Protein AF-A0AAE4NMZ9-F1 (afdb_monomer_lite)

Foldseek 3Di:
DWDKDKDAAPAPRDIDIDTQADKDFPPDWDADPVGDTDTDIDGNNDPVSVVSVQVVQQWDDDPPGIHGNVRCVLQQQWKFKAFPQRWTDDPPAIEFEDDSVRTDGPVRQVVQQPDQDLNTRIHIDRRNVVVVCVVVVNDGGNPVVVCVVCVPDDHDYDDYPD

Sequence (162 aa):
MELIFKEKCCFCLKEESLSEYTEFSEGKIYTDPDGFDFELPTWAKNKSNAKKYFKQEGWHYYKKSVFCQDCFDKLNQGYFIIDRFNQFYNDETICDTVDPSFLMNLDQARQFISATYNDEHVRFKKAFPIICQILRGEWKVDVVGHYKAHPEMTLTFISPRF

Secondary structure (DSSP, 8-state):
---EEEEE-TTT--EEEEETT-EEEEEEEEE-TTS-EEEEEEE--SHHHHHHHHHHTT-EEETTEEE-HHHHHHHHH-EEEE-TT--EE-SS-EESS--GGG-B-HHHHHHGGG-EETTEEPEEEEHHHHHHHHTTT-----HHHHHHH-TT-----PPP--

pLDDT: mean 83.35, std 10.88, range [43.75, 94.75]

Structure (mmCIF, N/CA/C/O backbone):
data_AF-A0AAE4NMZ9-F1
#
_entry.id   AF-A0AAE4NMZ9-F1
#
loop_
_atom_site.group_PDB
_atom_site.id
_atom_site.type_symbol
_atom_site.label_atom_id
_atom_site.label_alt_id
_atom_site.label_comp_id
_atom_site.label_asym_id
_atom_site.label_entity_id
_atom_site.label_seq_id
_atom_site.pdbx_PDB_ins_code
_atom_site.Cartn_x
_atom_site.Cartn_y
_atom_site.Cartn_z
_atom_site.occupancy
_atom_site.B_iso_or_equiv
_atom_site.auth_seq_id
_atom_site.auth_comp_id
_atom_site.auth_asym_id
_atom_site.auth_atom_id
_atom_site.pdbx_PDB_model_num
ATOM 1 N N . MET A 1 1 ? -7.775 18.316 28.394 1.00 56.97 1 MET A N 1
ATOM 2 C CA . MET A 1 1 ? -7.170 18.189 27.053 1.00 56.97 1 MET A CA 1
ATOM 3 C C . MET A 1 1 ? -7.619 16.836 26.545 1.00 56.97 1 MET A C 1
ATOM 5 O O . MET A 1 1 ? -7.274 15.852 27.180 1.00 56.97 1 MET A O 1
ATOM 9 N N . GLU A 1 2 ? -8.486 16.805 25.537 1.00 71.88 2 GLU A N 1
ATOM 10 C CA . GLU A 1 2 ? -9.045 15.556 25.006 1.00 71.88 2 GLU A CA 1
ATOM 11 C C . GLU A 1 2 ? -7.945 14.797 24.259 1.00 71.88 2 GLU A C 1
ATOM 13 O O . GLU A 1 2 ? -7.240 15.373 23.424 1.00 71.88 2 GLU A O 1
ATOM 18 N N . LEU A 1 3 ? -7.730 13.533 24.618 1.00 70.62 3 LEU A N 1
ATOM 19 C CA . LEU A 1 3 ? -6.698 12.721 23.988 1.00 70.62 3 LEU A CA 1
ATOM 20 C C . LEU A 1 3 ? -7.235 12.220 22.643 1.00 70.62 3 LEU A C 1
ATOM 22 O O . LEU A 1 3 ? -8.198 11.459 22.594 1.00 70.62 3 LEU A O 1
ATOM 26 N N . ILE A 1 4 ? -6.628 12.682 21.549 1.00 83.56 4 ILE A N 1
ATOM 27 C CA . ILE A 1 4 ? -7.044 12.333 20.186 1.00 83.56 4 ILE A CA 1
ATOM 28 C C . ILE A 1 4 ? -6.111 11.251 19.643 1.00 83.56 4 ILE A C 1
ATOM 30 O O . ILE A 1 4 ? -4.890 11.433 19.586 1.00 83.56 4 ILE A O 1
ATOM 34 N N . PHE A 1 5 ? -6.686 10.132 19.212 1.00 88.56 5 PHE A N 1
ATOM 35 C CA . PHE A 1 5 ? -5.988 9.099 18.452 1.00 88.56 5 PHE A CA 1
ATOM 36 C C . PHE A 1 5 ? -6.113 9.398 16.966 1.00 88.56 5 PHE A C 1
ATOM 38 O O . PHE A 1 5 ? -7.154 9.856 16.510 1.00 88.56 5 PHE A O 1
ATOM 45 N N . LYS A 1 6 ? -5.047 9.162 16.206 1.00 91.44 6 LYS A N 1
ATOM 46 C CA . LYS A 1 6 ? -5.015 9.435 14.771 1.00 91.44 6 LYS A CA 1
ATOM 47 C C . LYS A 1 6 ? -4.366 8.283 14.036 1.00 91.44 6 LYS A C 1
ATOM 49 O O . LYS A 1 6 ? -3.337 7.782 14.489 1.00 91.44 6 LYS A O 1
ATOM 54 N N . GLU A 1 7 ? -4.934 7.935 12.895 1.00 93.19 7 GLU A N 1
ATOM 55 C CA . GLU A 1 7 ? -4.328 7.040 11.920 1.00 93.19 7 GLU A CA 1
ATOM 56 C C . GLU A 1 7 ? -4.238 7.742 10.572 1.00 93.19 7 GLU A C 1
ATOM 58 O O . GLU A 1 7 ? -5.116 8.515 10.189 1.00 93.19 7 GLU A O 1
ATOM 63 N N . LYS A 1 8 ? -3.145 7.481 9.855 1.00 93.44 8 LYS A N 1
ATOM 64 C CA . LYS A 1 8 ? -2.895 8.052 8.534 1.00 93.44 8 LYS A CA 1
ATOM 65 C C . LYS A 1 8 ? -2.495 6.954 7.568 1.00 93.44 8 LYS A C 1
ATOM 67 O O . LYS A 1 8 ? -1.544 6.213 7.818 1.00 93.44 8 LYS A O 1
ATOM 72 N N . CYS A 1 9 ? -3.205 6.860 6.450 1.00 91.75 9 CYS A N 1
ATOM 73 C CA . CYS A 1 9 ? -2.897 5.887 5.417 1.00 91.75 9 CYS A CA 1
ATOM 74 C C . CYS A 1 9 ? -1.560 6.232 4.748 1.00 91.75 9 CYS A C 1
ATOM 76 O O . CYS A 1 9 ? -1.366 7.342 4.261 1.00 91.75 9 CYS A O 1
ATOM 78 N N . CYS A 1 10 ? -0.650 5.262 4.666 1.00 89.62 10 CYS A N 1
ATOM 79 C CA . CYS A 1 10 ? 0.651 5.420 4.017 1.00 89.62 10 CYS A CA 1
ATOM 80 C C . CYS A 1 10 ? 0.578 5.519 2.486 1.00 89.62 10 CYS A C 1
ATOM 82 O O . CYS A 1 10 ? 1.605 5.763 1.866 1.00 89.62 10 CYS A O 1
ATOM 84 N N . PHE A 1 11 ? -0.588 5.270 1.880 1.00 85.81 11 PHE A N 1
ATOM 85 C CA . PHE A 1 11 ? -0.751 5.249 0.425 1.00 85.81 11 PHE A CA 1
ATOM 86 C C . PHE A 1 11 ? -1.507 6.470 -0.104 1.00 85.81 11 PHE A C 1
ATOM 88 O O . PHE A 1 11 ? -1.005 7.148 -0.984 1.00 85.81 11 PHE A O 1
ATOM 95 N N . CYS A 1 12 ? -2.690 6.777 0.441 1.00 87.50 12 CYS A N 1
ATOM 96 C CA . CYS A 1 12 ? -3.496 7.924 0.000 1.00 87.50 12 CYS A CA 1
ATOM 97 C C . CYS A 1 12 ? -3.422 9.141 0.933 1.00 87.50 12 CYS A C 1
ATOM 99 O O . CYS A 1 12 ? -4.155 10.105 0.733 1.00 87.50 12 CYS A O 1
ATOM 101 N N . LEU A 1 13 ? -2.619 9.071 2.000 1.00 89.12 13 LEU A N 1
ATOM 102 C CA . LEU A 1 13 ? -2.496 10.096 3.042 1.00 89.12 13 LEU A CA 1
ATOM 103 C C . LEU A 1 13 ? -3.791 10.465 3.786 1.00 89.12 13 LEU A C 1
ATOM 105 O O . LEU A 1 13 ? -3.744 11.373 4.618 1.00 89.12 13 LEU A O 1
ATOM 109 N N . LYS A 1 14 ? -4.910 9.756 3.555 1.00 90.31 14 LYS A N 1
ATOM 110 C CA . LYS A 1 14 ? -6.159 9.919 4.316 1.00 90.31 14 LYS A CA 1
ATOM 111 C C . LYS A 1 14 ? -5.856 9.805 5.808 1.00 90.31 14 LYS A C 1
ATOM 113 O O . LYS A 1 14 ? -5.233 8.832 6.233 1.00 90.31 14 LYS A O 1
ATOM 118 N N . GLU A 1 15 ? -6.301 10.792 6.573 1.00 93.25 15 GLU A N 1
ATOM 119 C CA . GLU A 1 15 ? -6.188 10.828 8.028 1.00 93.25 15 GLU A CA 1
ATOM 120 C C . GLU A 1 15 ? -7.576 10.656 8.638 1.00 93.25 15 GLU A C 1
ATOM 122 O O . GLU A 1 15 ? -8.553 11.221 8.147 1.00 93.25 15 GLU A O 1
ATOM 127 N N . GLU A 1 16 ? -7.651 9.876 9.708 1.00 91.88 16 GLU A N 1
ATOM 128 C CA . GLU A 1 16 ? -8.853 9.721 10.510 1.00 91.88 16 GLU A CA 1
ATOM 129 C C . GLU A 1 16 ? -8.488 9.875 11.982 1.00 91.88 16 GLU A C 1
ATOM 131 O O . GLU A 1 16 ? -7.466 9.363 12.452 1.00 91.88 16 GLU A O 1
ATOM 136 N N . SER A 1 17 ? -9.295 10.654 12.697 1.00 91.25 17 SER A N 1
ATOM 137 C CA . SER A 1 17 ? -9.050 11.019 14.085 1.00 91.25 17 SER A CA 1
ATOM 138 C C . SER A 1 17 ? -10.220 10.624 14.958 1.00 91.25 17 SER A C 1
ATOM 140 O O . SER A 1 17 ? -11.371 10.776 14.562 1.00 91.25 17 SER A O 1
ATOM 142 N N . LEU A 1 18 ? -9.905 10.197 16.169 1.00 90.12 18 LEU A N 1
ATOM 143 C CA . LEU A 1 18 ? -10.845 9.602 17.091 1.00 90.12 18 LEU A CA 1
ATOM 144 C C . LEU A 1 18 ? -10.654 10.194 18.484 1.00 90.12 18 LEU A C 1
ATOM 146 O O . LEU A 1 18 ? -9.518 10.340 18.945 1.00 90.12 18 LEU A O 1
ATOM 150 N N . SER A 1 19 ? -11.753 10.534 19.153 1.00 86.06 19 SER A N 1
ATOM 151 C CA . SER A 1 19 ? -11.715 11.007 20.537 1.00 86.06 19 SER A CA 1
ATOM 152 C C . SER A 1 19 ? -11.667 9.842 21.524 1.00 86.06 19 SER A C 1
ATOM 154 O O . SER A 1 19 ? -12.149 8.746 21.240 1.00 86.06 19 SER A O 1
ATOM 156 N N . GLU A 1 20 ? -11.150 10.079 22.730 1.00 79.88 20 GLU A N 1
ATOM 157 C CA . GLU A 1 20 ? -11.166 9.081 23.812 1.00 79.88 20 GLU A CA 1
ATOM 158 C C . GLU A 1 20 ? -12.582 8.626 24.222 1.00 79.88 20 GLU A C 1
ATOM 160 O O . GLU A 1 20 ? -12.744 7.542 24.790 1.00 79.88 20 GLU A O 1
ATOM 165 N N . TYR A 1 21 ? -13.600 9.431 23.896 1.00 80.69 21 TYR A N 1
ATOM 166 C CA . TYR A 1 21 ? -15.017 9.161 24.153 1.00 80.69 21 TYR A CA 1
ATOM 167 C C . TYR A 1 21 ? -15.732 8.472 22.993 1.00 80.69 21 TYR A C 1
ATOM 169 O O . TYR A 1 21 ? -16.930 8.223 23.091 1.00 80.69 21 TYR A O 1
ATOM 177 N N . THR A 1 22 ? -15.031 8.160 21.901 1.00 84.44 22 THR A N 1
ATOM 178 C CA . THR A 1 22 ? -15.656 7.438 20.793 1.00 84.44 22 THR A CA 1
ATOM 179 C C . THR A 1 22 ? -16.037 6.033 21.251 1.00 84.44 22 THR A C 1
ATOM 181 O O . THR A 1 22 ? -15.189 5.258 21.713 1.00 84.44 22 THR A O 1
ATOM 184 N N . GLU A 1 23 ? -17.334 5.758 21.163 1.00 86.31 23 GLU A N 1
ATOM 185 C CA . GLU A 1 23 ? -17.975 4.505 21.538 1.00 86.31 23 GLU A CA 1
ATOM 186 C C . GLU A 1 23 ? -18.098 3.590 20.319 1.00 86.31 23 GLU A C 1
ATOM 188 O O . GLU A 1 23 ? -18.430 4.037 19.224 1.00 86.31 23 GLU A O 1
ATOM 193 N N . PHE A 1 24 ? -17.812 2.307 20.512 1.00 87.94 24 PHE A N 1
ATOM 194 C CA . PHE A 1 24 ? -17.912 1.271 19.492 1.00 87.94 24 PHE A CA 1
ATOM 195 C C . PHE A 1 24 ? -18.176 -0.092 20.132 1.00 87.94 24 PHE A C 1
ATOM 197 O O . PHE A 1 24 ? -17.960 -0.275 21.326 1.00 87.94 24 PHE A O 1
ATOM 204 N N . SER A 1 25 ? -18.605 -1.075 19.348 1.00 83.75 25 SER A N 1
ATOM 205 C CA . SER A 1 25 ? -18.846 -2.440 19.825 1.00 83.75 25 SER A CA 1
ATOM 206 C C . SER A 1 25 ? -17.817 -3.409 19.252 1.00 83.75 25 SER A C 1
ATOM 208 O O . SER A 1 25 ? -17.418 -3.291 18.097 1.00 83.75 25 SER A O 1
ATOM 210 N N . GLU A 1 26 ? -17.399 -4.412 20.034 1.00 79.69 26 GLU A N 1
ATOM 211 C CA . GLU A 1 26 ? -16.571 -5.518 19.526 1.00 79.69 26 GLU A CA 1
ATOM 212 C C . GLU A 1 26 ? -17.359 -6.509 18.636 1.00 79.69 26 GLU A C 1
ATOM 214 O O . GLU A 1 26 ? -16.768 -7.470 18.143 1.00 79.69 26 GLU A O 1
ATOM 219 N N . GLY A 1 27 ? -18.670 -6.302 18.437 1.00 80.69 27 GLY A N 1
ATOM 220 C CA . GLY A 1 27 ? -19.559 -7.216 17.704 1.00 80.69 27 GLY A CA 1
ATOM 221 C C . GLY A 1 27 ? -19.796 -8.541 18.437 1.00 80.69 27 GLY A C 1
ATOM 222 O O . GLY A 1 27 ? -20.173 -9.544 17.833 1.00 80.69 27 GLY A O 1
ATOM 223 N N . LYS A 1 28 ? -19.499 -8.579 19.743 1.00 83.62 28 LYS A N 1
ATOM 224 C CA . LYS A 1 28 ? -19.770 -9.728 20.609 1.00 83.62 28 LYS A CA 1
ATOM 225 C C . LYS A 1 28 ? -21.164 -9.589 21.192 1.00 83.62 28 LYS A C 1
ATOM 227 O O . LYS A 1 28 ? -21.427 -8.630 21.916 1.00 83.62 28 LYS A O 1
ATOM 232 N N . ILE A 1 29 ? -21.993 -10.585 20.910 1.00 87.06 29 ILE A N 1
ATOM 233 C CA . ILE A 1 29 ? -23.343 -10.695 21.445 1.00 87.06 29 ILE A CA 1
ATOM 234 C C . ILE A 1 29 ? -23.277 -11.396 22.802 1.00 87.06 29 ILE A C 1
ATOM 236 O O . ILE A 1 29 ? -22.656 -12.453 22.946 1.00 87.06 29 ILE A O 1
ATOM 240 N N . TYR A 1 30 ? -23.906 -10.780 23.791 1.00 86.75 30 TYR A N 1
ATOM 241 C CA . TYR A 1 30 ? -24.116 -11.311 25.125 1.00 86.75 30 TYR A CA 1
ATOM 242 C C . TYR A 1 30 ? -25.607 -11.552 25.308 1.00 86.75 30 TYR A C 1
ATOM 244 O O . TYR A 1 30 ? -26.408 -10.689 24.965 1.00 86.75 30 TYR A O 1
ATOM 252 N N . THR A 1 31 ? -25.960 -12.705 25.866 1.00 90.00 31 THR A N 1
ATOM 253 C CA . THR A 1 31 ? -27.344 -13.039 26.203 1.00 90.00 31 THR A CA 1
ATOM 254 C C . THR A 1 31 ? -27.509 -12.913 27.710 1.00 90.00 31 THR A C 1
ATOM 256 O O . THR A 1 31 ? -26.715 -13.477 28.474 1.00 90.00 31 THR A O 1
ATOM 259 N N . ASP A 1 32 ? -28.494 -12.140 28.150 1.00 88.75 32 ASP A N 1
ATOM 260 C CA . ASP A 1 32 ? -28.833 -12.046 29.567 1.00 88.75 32 ASP A CA 1
ATOM 261 C C . ASP A 1 32 ? -29.566 -13.319 30.067 1.00 88.75 32 ASP A C 1
ATOM 263 O O . ASP A 1 32 ? -29.932 -14.193 29.273 1.00 88.75 32 ASP A O 1
ATOM 267 N N . PRO A 1 33 ? -29.776 -13.479 31.388 1.00 90.81 33 PRO A N 1
ATOM 268 C CA . PRO A 1 33 ? -30.527 -14.613 31.936 1.00 90.81 33 PRO A CA 1
ATOM 269 C C . PRO A 1 33 ? -31.992 -14.696 31.475 1.00 90.81 33 PRO A C 1
ATOM 271 O O . PRO A 1 33 ? -32.591 -15.765 31.590 1.00 90.81 33 PRO A O 1
ATOM 274 N N . ASP A 1 34 ? -32.550 -13.595 30.966 1.00 91.00 34 ASP A N 1
ATOM 275 C CA . ASP A 1 34 ? -33.927 -13.478 30.484 1.00 91.00 34 ASP A CA 1
ATOM 276 C C . ASP A 1 34 ? -34.051 -13.767 28.968 1.00 91.00 34 ASP A C 1
ATOM 278 O O . ASP A 1 34 ? -35.161 -13.850 28.438 1.00 91.00 34 ASP A O 1
ATOM 282 N N . GLY A 1 35 ? -32.928 -14.000 28.274 1.00 90.38 35 GLY A N 1
ATOM 283 C CA . GLY A 1 35 ? -32.859 -14.375 26.860 1.00 90.38 35 GLY A CA 1
ATOM 284 C C . GLY A 1 35 ? -32.706 -13.211 25.874 1.00 90.38 35 GLY A C 1
ATOM 285 O O . GLY A 1 35 ? -32.891 -13.421 24.675 1.00 90.38 35 GLY A O 1
ATOM 286 N N . PHE A 1 36 ? -32.388 -12.001 26.335 1.00 90.38 36 PHE A N 1
ATOM 287 C CA . PHE A 1 36 ? -32.150 -10.838 25.480 1.00 90.38 36 PHE A CA 1
ATOM 288 C C . PHE A 1 36 ? -30.693 -10.747 25.031 1.00 90.38 36 PHE A C 1
ATOM 290 O O . PHE A 1 36 ? -29.771 -10.730 25.848 1.00 90.38 36 PHE A O 1
ATOM 297 N N . ASP A 1 37 ? -30.508 -10.612 23.719 1.00 91.81 37 ASP A N 1
ATOM 298 C CA . ASP A 1 37 ? -29.209 -10.409 23.085 1.00 91.81 37 ASP A CA 1
ATOM 299 C C . ASP A 1 37 ? -28.844 -8.917 23.034 1.00 91.81 37 ASP A C 1
ATOM 301 O O . ASP A 1 37 ? -29.615 -8.087 22.545 1.00 91.81 37 ASP A O 1
ATOM 305 N N . PHE A 1 38 ? -27.649 -8.570 23.512 1.00 88.69 38 PHE A N 1
ATOM 306 C CA . PHE A 1 38 ? -27.111 -7.209 23.481 1.00 88.69 38 PHE A CA 1
ATOM 307 C C . PHE A 1 38 ? -25.600 -7.188 23.225 1.00 88.69 38 PHE A C 1
ATOM 309 O O . PHE A 1 38 ? -24.891 -8.173 23.427 1.00 88.69 38 PHE A O 1
ATOM 316 N N . GLU A 1 39 ? -25.083 -6.035 22.804 1.00 89.81 39 GLU A N 1
ATOM 317 C CA . GLU A 1 39 ? -23.650 -5.806 22.622 1.00 89.81 39 GLU A CA 1
ATOM 318 C C . GLU A 1 39 ? -23.111 -4.867 23.705 1.00 89.81 39 GLU A C 1
ATOM 320 O O . GLU A 1 39 ? -23.762 -3.891 24.082 1.00 89.81 39 GLU A O 1
ATOM 325 N N . LEU A 1 40 ? -21.910 -5.150 24.218 1.00 85.56 40 LEU A N 1
ATOM 326 C CA . LEU A 1 40 ? -21.270 -4.290 25.212 1.00 85.56 40 LEU A CA 1
ATOM 327 C C . LEU A 1 40 ? -20.523 -3.126 24.538 1.00 85.56 40 LEU A C 1
ATOM 329 O O . LEU A 1 40 ? -19.587 -3.379 23.767 1.00 85.56 40 LEU A O 1
ATOM 333 N N . PRO A 1 41 ? -20.853 -1.863 24.871 1.00 87.00 41 PRO A N 1
ATOM 334 C CA . PRO A 1 41 ? -20.118 -0.720 24.359 1.00 87.00 41 PRO A CA 1
ATOM 335 C C . PRO A 1 41 ? -18.686 -0.711 24.901 1.00 87.00 41 PRO A C 1
ATOM 337 O O . PRO A 1 41 ? -18.402 -1.024 26.061 1.00 87.00 41 PRO A O 1
ATOM 340 N N . THR A 1 42 ? -17.764 -0.341 24.027 1.00 86.31 42 THR A N 1
ATOM 341 C CA . THR A 1 42 ? -16.339 -0.161 24.282 1.00 86.31 42 THR A CA 1
ATOM 342 C C . THR A 1 42 ? -15.961 1.265 23.911 1.00 86.31 42 THR A C 1
ATOM 344 O O . THR A 1 42 ? -16.494 1.843 22.974 1.00 86.31 42 THR A O 1
ATOM 347 N N . TRP A 1 43 ? -15.003 1.841 24.634 1.00 87.00 43 TRP A N 1
ATOM 348 C CA . TRP A 1 43 ? -14.516 3.195 24.371 1.00 87.00 43 TRP A CA 1
ATOM 349 C C . TRP A 1 43 ? -13.028 3.185 24.057 1.00 87.00 43 TRP A C 1
ATOM 351 O O . TRP A 1 43 ? -12.249 2.395 24.618 1.00 87.00 43 TRP A O 1
ATOM 361 N N . ALA A 1 44 ? -12.604 4.118 23.214 1.00 85.31 44 ALA A N 1
ATOM 362 C CA . ALA A 1 44 ? -11.214 4.303 22.825 1.00 85.31 44 ALA 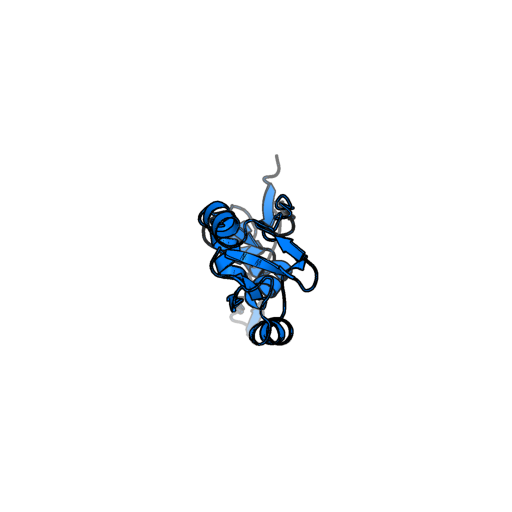A CA 1
ATOM 363 C C . ALA A 1 44 ? -10.365 5.006 23.898 1.00 85.31 44 ALA A C 1
ATOM 365 O O . ALA A 1 44 ? -9.623 5.937 23.626 1.00 85.31 44 ALA A O 1
ATOM 366 N N . LYS A 1 45 ? -10.396 4.506 25.134 1.00 85.81 45 LYS A N 1
ATOM 367 C CA . LYS A 1 45 ? -9.681 5.083 26.288 1.00 85.81 45 LYS A CA 1
ATOM 368 C C . LYS A 1 45 ? -8.149 5.005 26.188 1.00 85.81 45 LYS A C 1
ATOM 370 O O . LYS A 1 45 ? -7.441 5.552 27.026 1.00 85.81 45 LYS A O 1
ATOM 375 N N . ASN A 1 46 ? -7.608 4.253 25.229 1.00 87.25 46 ASN A N 1
ATOM 376 C CA . ASN A 1 46 ? -6.169 4.080 25.027 1.00 87.25 46 ASN A CA 1
ATOM 377 C C . ASN A 1 46 ? -5.852 3.691 23.570 1.00 87.25 46 ASN A C 1
ATOM 379 O O . ASN A 1 46 ? -6.737 3.291 22.812 1.00 87.25 46 ASN A O 1
ATOM 383 N N . LYS A 1 47 ? -4.560 3.726 23.200 1.00 86.8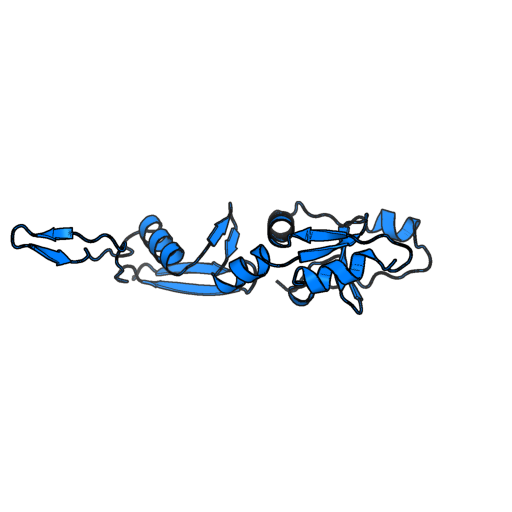8 47 LYS A N 1
ATOM 384 C CA . LYS A 1 47 ? -4.087 3.389 21.841 1.00 86.88 47 LYS A CA 1
ATOM 385 C C . LYS A 1 47 ? -4.476 1.979 21.385 1.00 86.88 47 LYS A C 1
ATOM 387 O O . LYS A 1 47 ? -4.668 1.764 20.194 1.00 86.88 47 LYS A O 1
ATOM 392 N N . SER A 1 48 ? -4.561 1.015 22.303 1.00 88.50 48 SER A N 1
ATOM 393 C CA . SER A 1 48 ? -4.926 -0.367 21.968 1.00 88.50 48 SER A CA 1
ATOM 394 C C . SER A 1 48 ? -6.388 -0.454 21.531 1.00 88.50 48 SER A C 1
ATOM 396 O O . SER A 1 48 ? -6.684 -1.031 20.487 1.00 88.50 48 SER A O 1
ATOM 398 N N . ASN A 1 49 ? -7.290 0.187 22.279 1.00 88.38 49 ASN A N 1
ATOM 399 C CA . ASN A 1 49 ? -8.712 0.241 21.947 1.00 88.38 49 ASN A CA 1
ATOM 400 C C . ASN A 1 49 ? -8.969 1.072 20.687 1.00 88.38 49 ASN A C 1
ATOM 402 O O . ASN A 1 49 ? -9.709 0.621 19.822 1.00 88.38 49 ASN A O 1
ATOM 406 N N . ALA A 1 50 ? -8.298 2.216 20.529 1.00 89.31 50 ALA A N 1
ATOM 407 C CA . ALA A 1 50 ? -8.379 2.998 19.295 1.00 89.31 50 ALA A CA 1
ATOM 408 C C . ALA A 1 50 ? -7.943 2.169 18.073 1.00 89.31 50 ALA A C 1
ATOM 410 O O . ALA A 1 50 ? -8.611 2.157 17.047 1.00 89.31 50 ALA A O 1
ATOM 411 N N . LYS A 1 51 ? -6.869 1.380 18.198 1.00 89.94 51 LYS A N 1
ATOM 412 C CA . LYS A 1 51 ? -6.427 0.474 17.130 1.00 89.94 51 LYS A CA 1
ATOM 413 C C . LYS A 1 51 ? -7.437 -0.637 16.826 1.00 89.94 51 LYS A C 1
ATOM 415 O O . LYS A 1 51 ? -7.521 -1.073 15.682 1.00 89.94 51 LYS A O 1
ATOM 420 N N . LYS A 1 52 ? -8.165 -1.140 17.829 1.00 90.25 52 LYS A N 1
ATOM 421 C CA . LYS A 1 52 ? -9.250 -2.110 17.606 1.00 90.25 52 LYS A CA 1
ATOM 422 C C . LYS A 1 52 ? -10.382 -1.481 16.799 1.00 90.25 52 LYS A C 1
ATOM 424 O O . LYS A 1 52 ? -10.772 -2.090 15.812 1.00 90.25 52 LYS A O 1
ATOM 429 N N . TYR A 1 53 ? -10.805 -0.271 17.167 1.00 91.19 53 TYR A N 1
ATOM 430 C CA . TYR A 1 53 ? -11.786 0.501 16.405 1.00 91.19 53 TYR A CA 1
ATOM 431 C C . TYR A 1 53 ? -11.355 0.648 14.944 1.00 91.19 53 TYR A C 1
ATOM 433 O O . TYR A 1 53 ? -12.052 0.196 14.047 1.00 91.19 53 TYR A O 1
ATOM 441 N N . PHE A 1 54 ? -10.147 1.166 14.694 1.00 92.50 54 PHE A N 1
ATOM 442 C CA . PHE A 1 54 ? -9.674 1.363 13.323 1.00 92.50 54 PHE A CA 1
ATOM 443 C C . PHE A 1 54 ? -9.648 0.050 12.530 1.00 92.50 54 PHE A C 1
ATOM 445 O O . PHE A 1 54 ? -10.038 0.026 11.369 1.00 92.50 54 PHE A O 1
ATOM 452 N N . LYS A 1 55 ? -9.253 -1.072 13.146 1.00 91.81 55 LYS A N 1
ATOM 453 C CA . LYS A 1 55 ? -9.327 -2.389 12.490 1.00 91.81 55 LYS A CA 1
ATOM 454 C C . LYS A 1 55 ? -10.753 -2.817 12.137 1.00 91.81 55 LYS A C 1
ATOM 456 O O . LYS A 1 55 ? -10.917 -3.505 11.135 1.00 91.81 55 LYS A O 1
ATOM 461 N N . GLN A 1 56 ? -11.743 -2.478 12.960 1.00 89.50 56 GLN A N 1
ATOM 462 C CA . GLN A 1 56 ? -13.153 -2.759 12.671 1.00 89.50 56 GLN A CA 1
ATOM 463 C C . GLN A 1 56 ? -13.671 -1.889 11.529 1.00 89.50 56 GLN A C 1
ATOM 465 O O . GLN A 1 56 ? -14.330 -2.412 10.639 1.00 89.50 56 GLN A O 1
ATOM 470 N N . GLU A 1 57 ? -13.237 -0.631 11.473 1.00 89.88 57 GLU A N 1
ATOM 471 C CA . GLU A 1 57 ? -13.440 0.285 10.340 1.00 89.88 57 GLU A CA 1
ATOM 472 C C . GLU A 1 57 ? -12.606 -0.088 9.092 1.00 89.88 57 GLU A C 1
ATOM 474 O O . GLU A 1 57 ? -12.418 0.714 8.179 1.00 89.88 57 GLU A O 1
ATOM 479 N N . GLY A 1 58 ? -12.036 -1.297 9.048 1.00 91.56 58 GLY A N 1
ATOM 480 C CA . GLY A 1 58 ? -11.319 -1.808 7.882 1.00 91.56 58 GLY A CA 1
ATOM 481 C C . GLY A 1 58 ? -9.902 -1.259 7.702 1.00 91.56 58 GLY A C 1
ATOM 482 O O . GLY A 1 58 ? -9.308 -1.427 6.640 1.00 91.56 58 GLY A O 1
ATOM 483 N N . TRP A 1 59 ? -9.304 -0.613 8.705 1.00 94.75 59 TRP A N 1
ATOM 484 C CA . TRP A 1 59 ? -7.897 -0.222 8.631 1.00 94.75 59 TRP A CA 1
ATOM 485 C C . TRP A 1 59 ? -6.967 -1.428 8.799 1.00 94.75 59 TRP A C 1
ATOM 487 O O . TRP A 1 59 ? -7.029 -2.195 9.766 1.00 94.75 59 TRP A O 1
ATOM 497 N N . HIS A 1 60 ? -6.018 -1.553 7.876 1.00 94.31 60 HIS A N 1
ATOM 498 C CA . HIS A 1 60 ? -5.061 -2.648 7.832 1.00 94.31 60 HIS A CA 1
ATOM 499 C C . HIS A 1 60 ? -3.674 -2.201 8.285 1.00 94.31 60 HIS A C 1
ATOM 501 O O . HIS A 1 60 ? -3.104 -1.221 7.807 1.00 94.31 60 HIS A O 1
ATOM 507 N N . TYR A 1 61 ? -3.095 -2.984 9.193 1.00 91.38 61 TYR A N 1
ATOM 508 C CA . TYR A 1 61 ? -1.786 -2.724 9.781 1.00 91.38 61 TYR A CA 1
ATOM 509 C C . TYR A 1 61 ? -0.788 -3.771 9.311 1.00 91.38 61 TYR A C 1
ATOM 511 O O . TYR A 1 61 ? -0.937 -4.955 9.617 1.00 91.38 61 TYR A O 1
ATOM 519 N N . TYR A 1 62 ? 0.271 -3.334 8.637 1.00 87.00 62 TYR A N 1
ATOM 520 C CA . TYR A 1 62 ? 1.346 -4.209 8.190 1.00 87.00 62 TYR A CA 1
ATOM 521 C C . TYR A 1 62 ? 2.700 -3.674 8.648 1.00 87.00 62 TYR A C 1
ATOM 523 O O . TYR A 1 62 ? 3.212 -2.680 8.135 1.00 87.00 62 TYR A O 1
ATOM 531 N N . LYS A 1 63 ? 3.303 -4.349 9.634 1.00 84.38 63 LYS A N 1
ATOM 532 C CA . LYS A 1 63 ? 4.523 -3.888 10.319 1.00 84.38 63 LYS A CA 1
ATOM 533 C C . LYS A 1 63 ? 4.351 -2.447 10.838 1.00 84.38 63 LYS A C 1
ATOM 535 O O . LYS A 1 63 ? 3.580 -2.234 11.768 1.00 84.38 63 LYS A O 1
ATOM 540 N N . LYS A 1 64 ? 5.076 -1.482 10.260 1.00 83.75 64 LYS A N 1
ATOM 541 C CA . LYS A 1 64 ? 5.036 -0.049 10.603 1.00 83.75 64 LYS A CA 1
ATOM 542 C C . LYS A 1 64 ? 4.163 0.778 9.647 1.00 83.75 64 LYS A C 1
ATOM 544 O O . LYS A 1 64 ? 4.138 1.995 9.768 1.00 83.75 64 LYS A O 1
ATOM 549 N N . SER A 1 65 ? 3.488 0.133 8.699 1.00 88.75 65 SER A N 1
ATOM 550 C CA . SER A 1 65 ? 2.654 0.780 7.688 1.00 88.75 65 SER A CA 1
ATOM 551 C C . SER A 1 65 ? 1.176 0.561 7.988 1.00 88.75 65 SER A C 1
ATOM 553 O O . SER A 1 65 ? 0.778 -0.508 8.462 1.00 88.75 65 SER A O 1
ATOM 555 N N . VAL A 1 66 ? 0.377 1.581 7.694 1.00 92.50 66 VAL A N 1
ATOM 556 C CA . VAL A 1 66 ? -1.063 1.622 7.944 1.00 92.50 66 VAL A CA 1
ATOM 557 C C . VAL A 1 66 ? -1.775 1.944 6.636 1.00 92.50 66 VAL A C 1
ATOM 559 O O . VAL A 1 66 ? -1.364 2.840 5.900 1.00 92.50 66 VAL A O 1
ATOM 562 N N . PHE A 1 67 ? -2.835 1.207 6.327 1.00 93.75 67 PHE A N 1
ATOM 563 C CA . PHE A 1 67 ? -3.616 1.364 5.106 1.00 93.75 67 PHE A CA 1
ATOM 564 C C . PHE A 1 67 ? -5.094 1.489 5.463 1.00 93.75 67 PHE A C 1
ATOM 566 O O . PHE A 1 67 ? -5.582 0.711 6.279 1.00 93.75 67 PHE A O 1
ATOM 573 N N . CYS A 1 68 ? -5.807 2.441 4.857 1.00 93.81 68 CYS A N 1
ATOM 574 C CA . CYS A 1 68 ? -7.267 2.412 4.911 1.00 93.81 68 CYS A CA 1
ATOM 575 C C . CYS A 1 68 ? -7.792 1.229 4.084 1.00 93.81 68 CYS A C 1
ATOM 577 O O . CYS A 1 68 ? -7.072 0.717 3.217 1.00 93.81 68 CYS A O 1
ATOM 579 N N . GLN A 1 69 ? -9.041 0.837 4.330 1.00 93.88 69 GLN A N 1
ATOM 580 C CA . GLN A 1 69 ? -9.696 -0.285 3.658 1.00 93.88 69 GLN A CA 1
ATOM 581 C C . GLN A 1 69 ? -9.569 -0.205 2.131 1.00 93.88 69 GLN A C 1
ATOM 583 O O . GLN A 1 69 ? -8.968 -1.084 1.518 1.00 93.88 69 GLN A O 1
ATOM 588 N N . ASP A 1 70 ? -9.999 0.911 1.532 1.00 92.38 70 ASP A N 1
ATOM 589 C CA . ASP A 1 70 ? -9.981 1.098 0.075 1.00 92.38 70 ASP A CA 1
ATOM 590 C C . ASP A 1 70 ? -8.587 0.907 -0.535 1.00 92.38 70 ASP A C 1
ATOM 592 O O . ASP A 1 70 ? -8.431 0.322 -1.606 1.00 92.38 70 ASP A O 1
ATOM 596 N N . CYS A 1 71 ? -7.550 1.429 0.129 1.00 91.44 71 CYS A N 1
ATOM 597 C CA . CYS A 1 71 ? -6.180 1.311 -0.363 1.00 91.44 71 CYS A CA 1
ATOM 598 C C . CYS A 1 71 ? -5.641 -0.100 -0.174 1.00 91.44 71 CYS A C 1
ATOM 600 O O . CYS A 1 71 ? -4.935 -0.599 -1.048 1.00 91.44 71 CYS A O 1
ATOM 602 N N . PHE A 1 72 ? -5.957 -0.741 0.951 1.00 92.88 72 PHE A N 1
ATOM 603 C CA . PHE A 1 72 ? -5.558 -2.118 1.187 1.00 92.88 72 PHE A CA 1
ATOM 604 C C . PHE A 1 72 ? -6.180 -3.053 0.150 1.00 92.88 72 PHE A C 1
ATOM 606 O O . PHE A 1 72 ? -5.447 -3.814 -0.476 1.00 92.88 72 PHE A O 1
ATOM 613 N N . ASP A 1 73 ? -7.484 -2.939 -0.101 1.00 92.75 73 ASP A N 1
ATOM 614 C CA . ASP A 1 73 ? -8.194 -3.776 -1.069 1.00 92.75 73 ASP A CA 1
ATOM 615 C C . ASP A 1 73 ? -7.653 -3.578 -2.486 1.00 92.75 73 ASP A C 1
ATOM 617 O O . ASP A 1 73 ? -7.305 -4.556 -3.156 1.00 92.75 73 ASP A O 1
ATOM 621 N N . LYS A 1 74 ? -7.461 -2.317 -2.903 1.00 91.25 74 LYS A N 1
ATOM 622 C CA . LYS A 1 74 ? -6.817 -1.984 -4.182 1.00 91.25 74 LYS A CA 1
ATOM 623 C C . LYS A 1 74 ? -5.436 -2.628 -4.301 1.00 91.25 74 LYS A C 1
ATOM 625 O O . LYS A 1 74 ? -5.159 -3.312 -5.281 1.00 91.25 74 LYS A O 1
ATOM 630 N N . LEU A 1 75 ? -4.565 -2.452 -3.307 1.00 91.81 75 LEU A N 1
ATOM 631 C CA . LEU A 1 75 ? -3.197 -2.981 -3.350 1.00 91.81 75 LEU A CA 1
ATOM 632 C C . LEU A 1 75 ? -3.134 -4.509 -3.262 1.00 91.81 75 LEU A C 1
ATOM 634 O O . LEU A 1 75 ? -2.227 -5.123 -3.829 1.00 91.81 75 LEU A O 1
ATOM 638 N N . ASN A 1 76 ? -4.058 -5.127 -2.532 1.00 91.50 76 ASN A N 1
ATOM 639 C CA . ASN A 1 76 ? -4.096 -6.571 -2.330 1.00 91.50 76 ASN A CA 1
ATOM 640 C C . ASN A 1 76 ? -4.591 -7.310 -3.583 1.00 91.50 76 ASN A C 1
ATOM 642 O O . ASN A 1 76 ? -4.139 -8.422 -3.869 1.00 91.50 76 ASN A O 1
ATOM 646 N N . GLN A 1 77 ? -5.490 -6.682 -4.344 1.00 91.62 77 GLN A N 1
ATOM 647 C CA . GLN A 1 77 ? -6.011 -7.209 -5.608 1.00 91.62 77 GLN A CA 1
ATOM 648 C C . GLN A 1 77 ? -5.206 -6.747 -6.829 1.00 91.62 77 GLN A C 1
ATOM 650 O O . GLN A 1 77 ? -5.290 -7.369 -7.888 1.00 91.62 77 GLN A O 1
ATOM 655 N N . GLY A 1 78 ? -4.436 -5.671 -6.688 1.00 93.56 78 GLY A N 1
ATOM 656 C CA . GLY A 1 78 ? -3.698 -5.060 -7.778 1.00 93.56 78 GLY A CA 1
ATOM 657 C C . GLY A 1 78 ? -2.313 -5.653 -8.025 1.00 93.56 78 GLY A C 1
ATOM 658 O O . GLY A 1 78 ? -1.688 -6.307 -7.179 1.00 93.56 78 GLY A O 1
ATOM 659 N N . TYR A 1 79 ? -1.820 -5.379 -9.223 1.00 93.31 79 TYR A N 1
ATOM 660 C CA . TYR A 1 79 ? -0.545 -5.832 -9.749 1.00 93.31 79 TYR A CA 1
ATOM 661 C C . TYR A 1 79 ? 0.223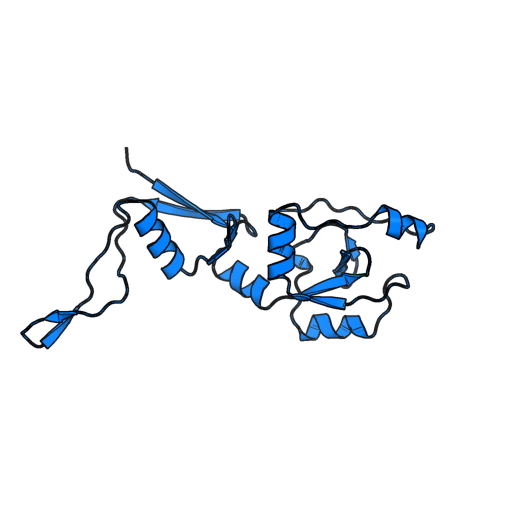 -4.648 -10.330 1.00 93.31 79 TYR A C 1
ATOM 663 O O . TYR A 1 79 ? -0.371 -3.711 -10.853 1.00 93.31 79 TYR A O 1
ATOM 671 N N . PHE A 1 80 ? 1.547 -4.721 -10.249 1.00 91.75 80 PHE A N 1
ATOM 672 C CA . PHE A 1 80 ? 2.450 -3.844 -10.985 1.00 91.75 80 PHE A CA 1
ATOM 673 C C . PHE A 1 80 ? 3.157 -4.633 -12.070 1.00 91.75 80 PHE A C 1
ATOM 675 O O . PHE A 1 80 ? 3.555 -5.781 -11.842 1.00 91.75 80 PHE A O 1
ATOM 682 N N . ILE A 1 81 ? 3.357 -3.994 -13.216 1.00 90.00 81 ILE A N 1
ATOM 683 C CA . ILE A 1 81 ? 4.221 -4.493 -14.278 1.00 90.00 81 ILE A CA 1
ATOM 684 C C . ILE A 1 81 ? 5.628 -3.998 -14.015 1.00 90.00 81 ILE A C 1
ATOM 686 O O . ILE A 1 81 ? 5.842 -2.798 -13.844 1.00 90.00 81 ILE A O 1
ATOM 690 N N . ILE A 1 82 ? 6.570 -4.934 -13.952 1.00 90.19 82 ILE A N 1
ATOM 691 C CA . ILE A 1 82 ? 7.974 -4.627 -13.729 1.00 90.19 82 ILE A CA 1
ATOM 692 C C . ILE A 1 82 ? 8.887 -5.407 -14.664 1.00 90.19 82 ILE A C 1
ATOM 694 O O . ILE A 1 82 ? 8.571 -6.531 -15.056 1.00 90.19 82 ILE A O 1
ATOM 698 N N . ASP A 1 83 ? 10.061 -4.862 -14.943 1.00 87.69 83 ASP A N 1
ATOM 699 C CA . ASP A 1 83 ? 11.113 -5.545 -15.697 1.00 87.69 83 ASP A CA 1
ATOM 700 C C . ASP A 1 83 ? 12.150 -6.233 -14.783 1.00 87.69 83 ASP A C 1
ATOM 702 O O . ASP A 1 83 ? 11.943 -6.455 -13.576 1.00 87.69 83 ASP A O 1
ATOM 706 N N . ARG A 1 84 ? 13.290 -6.618 -15.371 1.00 88.00 84 ARG A N 1
ATOM 707 C CA . ARG A 1 84 ? 14.439 -7.177 -14.645 1.00 88.00 84 ARG A CA 1
ATOM 708 C C . ARG A 1 84 ? 15.194 -6.148 -13.794 1.00 88.00 84 ARG A C 1
ATOM 710 O O . ARG A 1 84 ? 15.867 -6.561 -12.852 1.00 88.00 84 ARG A O 1
ATOM 717 N N . PHE A 1 85 ? 15.054 -4.855 -14.079 1.00 88.38 85 PHE A N 1
ATOM 718 C CA . PHE A 1 85 ? 15.667 -3.747 -13.340 1.00 88.38 85 PHE A CA 1
ATOM 719 C C . PHE A 1 85 ? 14.761 -3.190 -12.234 1.00 88.38 85 PHE A C 1
ATOM 721 O O . PHE A 1 85 ? 15.156 -2.253 -11.541 1.00 88.38 85 PHE A O 1
ATOM 728 N N . ASN A 1 86 ? 13.583 -3.792 -12.023 1.00 87.88 86 ASN A N 1
ATOM 729 C CA . ASN A 1 86 ? 12.548 -3.360 -11.080 1.00 87.88 86 ASN A CA 1
ATOM 730 C C . ASN A 1 86 ? 11.913 -1.999 -11.419 1.00 87.88 86 ASN A C 1
ATOM 732 O O . ASN A 1 86 ? 11.351 -1.358 -10.528 1.00 87.88 86 ASN A O 1
ATOM 736 N N . GLN A 1 87 ? 11.986 -1.569 -12.679 1.00 86.62 87 GLN A N 1
ATOM 737 C CA . GLN A 1 87 ? 11.256 -0.397 -13.164 1.00 86.62 87 GLN A CA 1
ATOM 738 C C . GLN A 1 87 ? 9.779 -0.735 -13.308 1.00 86.62 87 GLN A C 1
ATOM 740 O O . GLN A 1 87 ? 9.433 -1.888 -13.554 1.00 86.62 87 GLN A O 1
ATOM 745 N N . PHE A 1 88 ? 8.920 0.258 -13.138 1.00 87.44 88 PHE A N 1
ATOM 746 C CA . PHE A 1 88 ? 7.480 0.140 -13.277 1.00 87.44 88 PHE A CA 1
ATOM 747 C C . PHE A 1 88 ? 7.026 0.581 -14.662 1.00 87.44 88 PHE A C 1
ATOM 749 O O . PHE A 1 88 ? 7.546 1.552 -15.206 1.00 87.44 88 PHE A O 1
ATOM 756 N N . TYR A 1 89 ? 6.021 -0.112 -15.184 1.00 81.94 89 TYR A N 1
ATOM 757 C CA . TYR A 1 89 ? 5.444 0.151 -16.495 1.00 81.94 89 TYR A CA 1
ATOM 758 C C . TYR A 1 89 ? 3.951 0.443 -16.353 1.00 81.94 89 TYR A C 1
ATOM 760 O O . TYR A 1 89 ? 3.245 -0.235 -15.598 1.00 81.94 89 TYR A O 1
ATOM 768 N N . ASN A 1 90 ? 3.474 1.410 -17.128 1.00 75.62 90 ASN A N 1
ATOM 769 C CA . ASN A 1 90 ? 2.079 1.490 -17.548 1.00 75.62 90 ASN A CA 1
ATOM 770 C C . ASN A 1 90 ? 2.007 1.439 -19.089 1.00 75.62 90 ASN A C 1
ATOM 772 O O . ASN A 1 90 ? 3.029 1.250 -19.747 1.00 75.62 90 ASN A O 1
ATOM 776 N N . ASP A 1 91 ? 0.812 1.589 -19.665 1.00 68.25 91 ASP A N 1
ATOM 777 C CA . ASP A 1 91 ? 0.612 1.525 -21.122 1.00 68.25 91 ASP A CA 1
ATOM 778 C C . ASP A 1 91 ? 1.424 2.577 -21.914 1.00 68.25 91 ASP A C 1
ATOM 780 O O . ASP A 1 91 ? 1.663 2.392 -23.105 1.00 68.25 91 ASP A O 1
ATOM 784 N N . GLU A 1 92 ? 1.869 3.665 -21.273 1.00 68.75 92 GLU A N 1
ATOM 785 C CA . GLU A 1 92 ? 2.437 4.846 -21.943 1.00 68.75 92 GLU A CA 1
ATOM 786 C C . GLU A 1 92 ? 3.863 5.218 -21.484 1.00 68.75 92 GLU A C 1
ATOM 788 O O . GLU A 1 92 ? 4.574 5.939 -22.182 1.00 68.75 92 GLU A O 1
ATOM 793 N N . THR A 1 93 ? 4.300 4.770 -20.306 1.00 72.56 93 THR A N 1
ATOM 794 C CA . THR A 1 93 ? 5.472 5.293 -19.590 1.00 72.56 93 THR A CA 1
ATOM 795 C C . THR A 1 93 ? 6.185 4.230 -18.754 1.00 72.56 93 THR A C 1
ATOM 797 O O . THR A 1 93 ? 5.588 3.269 -18.264 1.00 72.56 93 THR A O 1
ATOM 800 N N . ILE A 1 94 ? 7.487 4.455 -18.563 1.00 74.31 94 ILE A N 1
ATOM 801 C CA . ILE A 1 94 ? 8.362 3.684 -17.678 1.00 74.31 94 ILE A CA 1
ATOM 802 C C . ILE A 1 94 ? 8.843 4.620 -16.581 1.00 74.31 94 ILE A C 1
ATOM 804 O O . ILE A 1 94 ? 9.348 5.706 -16.881 1.00 74.31 94 ILE A O 1
ATOM 808 N N . CYS A 1 95 ? 8.724 4.202 -15.323 1.00 73.94 95 CYS A N 1
ATOM 809 C CA . CYS A 1 95 ? 9.246 4.969 -14.197 1.00 73.94 95 CYS A CA 1
ATOM 810 C C . CYS A 1 95 ? 9.975 4.083 -13.195 1.00 73.94 95 CYS A C 1
ATOM 812 O O . CYS A 1 95 ? 9.678 2.909 -13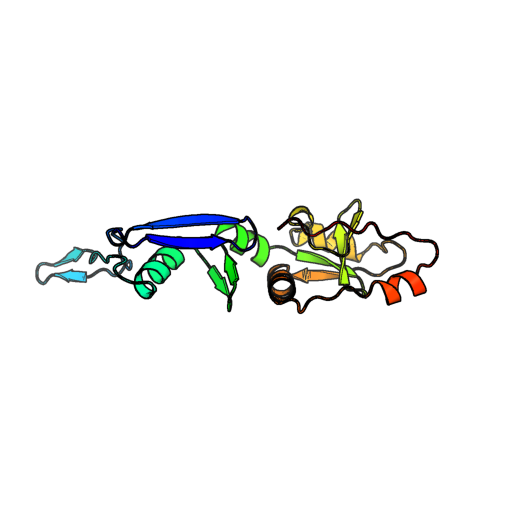.002 1.00 73.94 95 CYS A O 1
ATOM 814 N N . ASP A 1 96 ? 10.934 4.672 -12.502 1.00 72.75 96 ASP A N 1
ATOM 815 C CA . ASP A 1 96 ? 11.665 4.057 -11.399 1.00 72.75 96 ASP A CA 1
ATOM 816 C C . ASP A 1 96 ? 10.926 4.176 -10.054 1.00 72.75 96 ASP A C 1
ATOM 818 O O . ASP A 1 96 ? 11.253 3.494 -9.081 1.00 72.75 96 ASP A O 1
ATOM 822 N N . THR A 1 97 ? 9.892 5.012 -9.999 1.00 71.25 97 THR A N 1
ATOM 823 C CA . THR A 1 97 ? 9.053 5.197 -8.818 1.00 71.25 97 THR A CA 1
ATOM 824 C C . THR A 1 97 ? 7.668 4.632 -9.032 1.00 71.25 97 THR A C 1
ATOM 826 O O . THR A 1 97 ? 7.093 4.765 -10.110 1.00 71.25 97 THR A O 1
ATOM 829 N N . VAL A 1 98 ? 7.106 4.049 -7.976 1.00 71.50 98 VAL A N 1
ATOM 830 C CA . VAL A 1 98 ? 5.728 3.577 -8.022 1.00 71.50 98 VAL A CA 1
ATOM 831 C C . VAL A 1 98 ? 4.769 4.766 -8.007 1.00 71.50 98 VAL A C 1
ATOM 833 O O . VAL A 1 98 ? 4.830 5.613 -7.114 1.00 71.50 98 VAL A O 1
ATOM 836 N N . ASP A 1 99 ? 3.874 4.802 -8.987 1.00 74.88 99 ASP A N 1
ATOM 837 C CA . ASP A 1 99 ? 2.717 5.686 -9.006 1.00 74.88 99 ASP A CA 1
ATOM 838 C C . ASP A 1 99 ? 1.453 4.833 -8.782 1.00 74.88 99 ASP A C 1
ATOM 840 O O . ASP A 1 99 ? 1.327 3.757 -9.378 1.00 74.88 99 ASP A O 1
ATOM 844 N N . PRO A 1 100 ? 0.507 5.257 -7.925 1.00 74.44 100 PRO A N 1
ATOM 845 C CA . PRO A 1 100 ? -0.774 4.572 -7.761 1.00 74.44 100 PRO A CA 1
ATOM 846 C C . PRO A 1 100 ? -1.529 4.295 -9.070 1.00 74.44 100 PRO A C 1
ATOM 848 O O . PRO A 1 100 ? -2.265 3.313 -9.140 1.00 74.44 100 PRO A O 1
ATOM 851 N N . SER A 1 101 ? -1.346 5.125 -10.100 1.00 78.38 101 SER A N 1
ATOM 852 C CA . SER A 1 101 ? -1.931 4.941 -11.436 1.00 78.38 101 SER A CA 1
ATOM 853 C C . SER A 1 101 ? -1.414 3.704 -12.173 1.00 78.38 101 SER A C 1
ATOM 855 O O . SER A 1 101 ? -2.074 3.227 -13.090 1.00 78.38 101 SER A O 1
ATOM 857 N N . PHE A 1 102 ? -0.274 3.141 -11.764 1.00 84.81 102 PHE A N 1
ATOM 858 C CA . PHE A 1 102 ? 0.300 1.942 -12.386 1.00 84.81 102 PHE A CA 1
ATOM 859 C C . PHE A 1 102 ? -0.313 0.649 -11.850 1.00 84.81 102 PHE A C 1
ATOM 861 O O . PHE A 1 102 ? 0.050 -0.449 -12.272 1.00 84.81 102 PHE A O 1
ATOM 868 N N . LEU A 1 103 ? -1.210 0.765 -10.874 1.00 89.44 103 LEU A N 1
ATOM 869 C CA . LEU A 1 103 ? -1.897 -0.367 -10.293 1.00 89.44 103 LEU A CA 1
ATOM 870 C C . LEU A 1 103 ? -2.910 -0.929 -11.293 1.00 89.44 103 LEU A C 1
ATOM 872 O O . LEU A 1 103 ? -3.899 -0.281 -11.625 1.00 89.44 103 LEU A O 1
ATOM 876 N N . MET A 1 104 ? -2.685 -2.165 -11.718 1.00 90.31 104 MET A N 1
ATOM 877 C CA . MET A 1 104 ? -3.538 -2.862 -12.676 1.00 90.31 104 MET A CA 1
ATOM 878 C C . MET A 1 104 ? -4.272 -4.020 -12.015 1.00 90.31 104 MET A C 1
ATOM 880 O O . MET A 1 104 ? -3.776 -4.638 -11.069 1.00 90.31 104 MET A O 1
ATOM 884 N N . ASN A 1 105 ? -5.446 -4.365 -12.538 1.00 92.19 105 ASN A N 1
ATOM 885 C CA . ASN A 1 105 ? -6.054 -5.654 -12.226 1.00 92.19 105 ASN A CA 1
ATOM 886 C C . ASN A 1 105 ? -5.307 -6.796 -12.950 1.00 92.19 105 ASN A C 1
ATOM 888 O O . ASN A 1 105 ? -4.444 -6.566 -13.800 1.00 92.19 105 ASN A O 1
ATOM 892 N N . LEU A 1 106 ? -5.617 -8.047 -12.602 1.00 90.50 106 LEU A N 1
ATOM 893 C CA . LEU A 1 106 ? -4.913 -9.210 -13.153 1.00 90.50 106 LEU A CA 1
ATOM 894 C C . LEU A 1 106 ? -5.054 -9.335 -14.679 1.00 90.50 106 LEU A C 1
ATOM 896 O O . LEU A 1 106 ? -4.099 -9.734 -15.343 1.00 90.50 106 LEU A O 1
ATOM 900 N N . ASP A 1 107 ? -6.224 -9.022 -15.231 1.00 89.25 107 ASP A N 1
ATOM 901 C CA . ASP A 1 107 ? -6.492 -9.197 -16.661 1.00 89.25 107 ASP A CA 1
ATOM 902 C C . ASP A 1 107 ? -5.785 -8.134 -17.504 1.00 89.25 107 ASP A C 1
ATOM 904 O O . ASP A 1 107 ? -5.181 -8.478 -18.517 1.00 89.25 107 ASP A O 1
ATOM 908 N N . GLN A 1 108 ? -5.757 -6.883 -17.035 1.00 88.25 108 GLN A N 1
ATOM 909 C CA . GLN A 1 108 ? -4.910 -5.820 -17.585 1.00 88.25 108 GLN A CA 1
ATOM 910 C C . GLN A 1 108 ? -3.438 -6.233 -17.526 1.00 88.25 108 GLN A C 1
ATOM 912 O O . GLN A 1 108 ? -2.745 -6.235 -18.537 1.00 88.25 108 GLN A O 1
ATOM 917 N N . ALA A 1 109 ? -2.974 -6.689 -16.361 1.00 87.19 109 ALA A N 1
ATOM 918 C CA . ALA A 1 109 ? -1.571 -7.026 -16.166 1.00 87.19 109 ALA A CA 1
ATOM 919 C C . ALA A 1 109 ? -1.093 -8.205 -17.038 1.00 87.19 109 ALA A C 1
ATOM 921 O O . ALA A 1 109 ? 0.074 -8.277 -17.425 1.00 87.19 109 ALA A O 1
ATOM 922 N N . ARG A 1 110 ? -1.986 -9.144 -17.371 1.00 86.12 110 ARG A N 1
ATOM 923 C CA . ARG A 1 110 ? -1.682 -10.281 -18.254 1.00 86.12 110 ARG A CA 1
ATOM 924 C C . ARG A 1 110 ? -1.388 -9.865 -19.692 1.00 86.12 110 ARG A C 1
ATOM 926 O O . ARG A 1 110 ? -0.605 -10.555 -20.341 1.00 86.12 110 ARG A O 1
ATOM 933 N N . GLN A 1 111 ? -1.959 -8.761 -20.172 1.00 83.00 111 GLN A N 1
ATOM 934 C CA . GLN A 1 111 ? -1.737 -8.270 -21.539 1.00 83.00 111 GLN A CA 1
ATOM 935 C C . GLN A 1 111 ? -0.269 -7.882 -21.783 1.00 83.00 111 GLN A C 1
ATOM 937 O O . GLN A 1 111 ? 0.229 -8.005 -22.900 1.00 83.00 111 GLN A O 1
ATOM 942 N N . PHE A 1 112 ? 0.456 -7.524 -20.721 1.00 76.25 112 PHE A N 1
ATOM 943 C CA . PHE A 1 112 ? 1.860 -7.127 -20.787 1.00 76.25 112 PHE A CA 1
ATOM 944 C C . PHE A 1 112 ? 2.833 -8.303 -20.970 1.00 76.25 112 PHE A C 1
ATOM 946 O O . PHE A 1 112 ? 3.942 -8.094 -21.442 1.00 76.25 112 PHE A O 1
ATOM 953 N N . ILE A 1 113 ? 2.455 -9.549 -20.642 1.00 66.50 113 ILE A N 1
ATOM 954 C CA . ILE A 1 113 ? 3.378 -10.705 -20.736 1.00 66.50 113 ILE A CA 1
ATOM 955 C C . ILE A 1 113 ? 3.760 -11.024 -22.190 1.00 66.50 113 ILE A C 1
ATOM 957 O O . ILE A 1 113 ? 4.840 -11.555 -22.445 1.00 66.50 113 ILE A O 1
ATOM 961 N N . SER A 1 114 ? 2.889 -10.712 -23.150 1.00 61.00 114 SER A N 1
ATOM 962 C CA . SER A 1 114 ? 3.131 -10.961 -24.575 1.00 61.00 114 SER A CA 1
ATOM 963 C C . SER A 1 114 ? 3.909 -9.851 -25.285 1.00 61.00 114 SER A C 1
ATOM 965 O O . SER A 1 114 ? 4.177 -9.987 -26.477 1.00 61.00 114 SER A O 1
ATOM 967 N N . ALA A 1 115 ? 4.262 -8.769 -24.590 1.00 61.19 115 ALA A N 1
ATOM 968 C CA . ALA A 1 115 ? 4.909 -7.605 -25.178 1.00 61.19 115 ALA A CA 1
ATOM 969 C C . ALA A 1 115 ? 6.295 -7.375 -24.560 1.00 61.19 115 ALA A C 1
ATOM 971 O O . ALA A 1 115 ? 6.472 -7.390 -23.342 1.00 61.19 115 ALA A O 1
ATOM 972 N N . THR A 1 116 ? 7.293 -7.163 -25.415 1.00 60.91 116 THR A N 1
ATOM 973 C CA . THR A 1 116 ? 8.575 -6.578 -25.015 1.00 60.91 116 THR A CA 1
ATOM 974 C C . THR A 1 116 ? 8.410 -5.067 -24.981 1.00 60.91 116 THR A C 1
ATOM 976 O O . THR A 1 116 ? 8.053 -4.467 -25.997 1.00 60.91 116 THR A O 1
ATOM 979 N N . TYR A 1 117 ? 8.676 -4.452 -23.834 1.00 66.31 117 TYR A N 1
ATOM 980 C CA . TYR A 1 117 ? 8.708 -2.997 -23.707 1.00 66.31 117 TYR A CA 1
ATOM 981 C C . TYR A 1 117 ? 10.166 -2.577 -23.653 1.00 66.31 117 TYR A C 1
ATOM 983 O O . TYR A 1 117 ? 10.890 -3.030 -22.773 1.00 66.31 117 TYR A O 1
ATOM 991 N N . ASN A 1 118 ? 10.605 -1.750 -24.604 1.00 66.81 118 ASN A N 1
ATOM 992 C CA . ASN A 1 118 ? 12.007 -1.338 -24.720 1.00 66.81 118 ASN A CA 1
ATOM 993 C C . ASN A 1 118 ? 12.989 -2.526 -24.726 1.00 66.81 118 ASN A C 1
ATOM 995 O O . ASN A 1 118 ? 13.976 -2.530 -24.000 1.00 66.81 1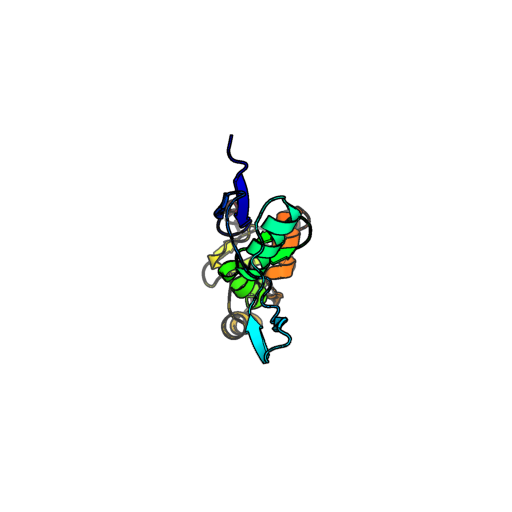18 ASN A O 1
ATOM 999 N N . ASP A 1 119 ? 12.669 -3.572 -25.495 1.00 73.00 119 ASP A N 1
ATOM 1000 C CA . ASP A 1 119 ? 13.431 -4.829 -25.567 1.00 73.00 119 ASP A CA 1
ATOM 1001 C C . ASP A 1 119 ? 13.598 -5.574 -24.225 1.00 73.00 119 ASP A C 1
ATOM 1003 O O . ASP A 1 119 ? 14.358 -6.539 -24.124 1.00 73.00 119 ASP A O 1
ATOM 1007 N N . GLU A 1 120 ? 12.845 -5.184 -23.191 1.00 78.81 120 GLU A N 1
ATOM 1008 C CA . GLU A 1 120 ? 12.821 -5.851 -21.897 1.00 78.81 120 GLU A CA 1
ATOM 1009 C C . GLU A 1 120 ? 11.593 -6.743 -21.740 1.00 78.81 120 GLU A C 1
ATOM 1011 O O . GLU A 1 120 ? 10.451 -6.384 -22.049 1.00 78.81 120 GLU A O 1
ATOM 1016 N N . HIS A 1 121 ? 11.836 -7.935 -21.196 1.00 81.88 121 HIS A N 1
ATOM 1017 C CA . HIS A 1 121 ? 10.765 -8.813 -20.757 1.00 81.88 121 HIS A CA 1
ATOM 1018 C C . HIS A 1 121 ? 10.185 -8.293 -19.447 1.00 81.88 121 HIS A C 1
ATOM 1020 O O . HIS A 1 121 ? 10.852 -8.275 -18.406 1.00 81.88 121 HIS A O 1
ATOM 1026 N N . VAL A 1 122 ? 8.910 -7.929 -19.494 1.00 86.25 122 VAL A N 1
ATOM 1027 C CA . VAL A 1 122 ? 8.159 -7.507 -18.319 1.00 86.25 122 VAL A CA 1
ATOM 1028 C C . VAL A 1 122 ? 7.426 -8.682 -17.676 1.00 86.25 122 VAL A C 1
ATOM 1030 O O . VAL A 1 122 ? 7.124 -9.704 -18.293 1.00 86.25 122 VAL A O 1
ATOM 1033 N N . ARG A 1 123 ? 7.141 -8.544 -16.386 1.00 88.31 123 ARG A N 1
ATOM 1034 C CA . ARG A 1 123 ? 6.368 -9.494 -15.586 1.00 88.31 123 ARG A CA 1
ATOM 1035 C C . ARG A 1 123 ? 5.469 -8.733 -14.632 1.00 88.31 123 ARG A C 1
ATOM 1037 O O . ARG A 1 123 ? 5.874 -7.718 -14.070 1.00 88.31 123 ARG A O 1
ATOM 1044 N N . PHE A 1 124 ? 4.283 -9.263 -14.367 1.00 90.62 124 PHE A N 1
ATOM 1045 C CA . PHE A 1 124 ? 3.445 -8.713 -13.312 1.00 90.62 124 PHE A CA 1
ATOM 1046 C C . PHE A 1 124 ? 3.806 -9.304 -11.945 1.00 90.62 124 PHE A C 1
ATOM 1048 O O . PHE A 1 124 ? 4.115 -10.491 -11.808 1.00 90.62 124 PHE A O 1
ATOM 1055 N N . LYS A 1 125 ? 3.737 -8.482 -10.901 1.00 91.75 125 LYS A N 1
ATOM 1056 C CA . LYS A 1 125 ? 3.860 -8.895 -9.498 1.00 91.75 125 LYS A CA 1
ATOM 1057 C C . LYS A 1 125 ? 2.747 -8.267 -8.673 1.00 91.75 125 LYS A C 1
ATOM 1059 O O . LYS A 1 125 ? 2.294 -7.172 -8.980 1.00 91.75 125 LYS A O 1
ATOM 1064 N N . LYS A 1 126 ? 2.328 -8.947 -7.601 1.00 93.75 126 LYS A N 1
ATOM 1065 C CA . LYS A 1 126 ? 1.355 -8.386 -6.651 1.00 93.75 126 LYS A CA 1
ATOM 1066 C C . LYS A 1 126 ? 1.858 -7.051 -6.099 1.00 93.75 126 LYS A C 1
ATOM 1068 O O . LYS A 1 126 ? 3.011 -6.966 -5.670 1.00 93.75 126 LYS A O 1
ATOM 1073 N N . ALA A 1 127 ? 0.987 -6.048 -6.074 1.00 92.81 127 ALA A N 1
ATOM 1074 C CA . ALA A 1 127 ? 1.347 -4.688 -5.699 1.00 92.81 127 ALA A CA 1
ATOM 1075 C C . ALA A 1 127 ? 1.644 -4.543 -4.203 1.00 92.81 127 ALA A C 1
ATOM 1077 O O . ALA A 1 127 ? 2.641 -3.924 -3.832 1.00 92.81 127 ALA A O 1
ATOM 1078 N N . PHE A 1 128 ? 0.835 -5.160 -3.334 1.00 91.56 128 PHE A N 1
ATOM 1079 C CA . PHE A 1 128 ? 0.973 -4.999 -1.883 1.00 91.56 128 PHE A CA 1
ATOM 1080 C C . PHE A 1 128 ? 2.383 -5.324 -1.336 1.00 91.56 128 PHE A C 1
ATOM 1082 O O . PHE A 1 128 ? 2.968 -4.461 -0.676 1.00 91.5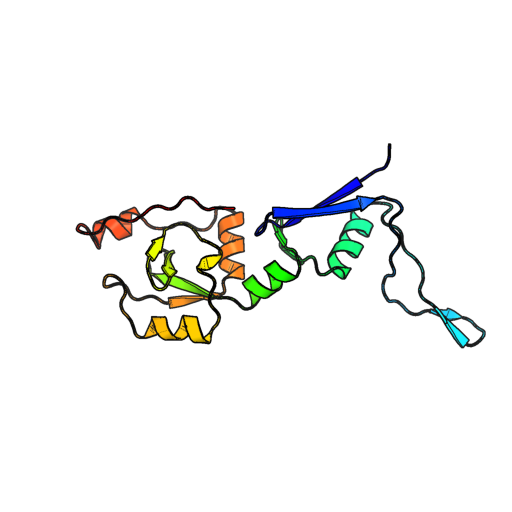6 128 PHE A O 1
ATOM 1089 N N . PRO A 1 129 ? 3.012 -6.483 -1.643 1.00 90.69 129 PRO A N 1
ATOM 1090 C CA . PRO A 1 129 ? 4.385 -6.752 -1.209 1.00 90.69 129 PRO A CA 1
ATOM 1091 C C . PRO A 1 129 ? 5.408 -5.715 -1.691 1.00 90.69 129 PRO A C 1
ATOM 1093 O O . PRO A 1 129 ? 6.327 -5.384 -0.939 1.00 90.69 129 PRO A O 1
ATOM 1096 N N . ILE A 1 130 ? 5.242 -5.194 -2.913 1.00 90.88 130 ILE A N 1
ATOM 1097 C CA . ILE A 1 130 ? 6.129 -4.183 -3.501 1.00 90.88 130 ILE A CA 1
ATOM 1098 C C . ILE A 1 130 ? 5.987 -2.856 -2.754 1.00 90.88 130 ILE A C 1
ATOM 1100 O O . ILE A 1 130 ? 6.989 -2.321 -2.285 1.00 90.88 130 ILE A O 1
ATOM 1104 N N . ILE A 1 131 ? 4.759 -2.366 -2.541 1.00 89.75 131 ILE A N 1
ATOM 1105 C CA . ILE A 1 131 ? 4.518 -1.153 -1.742 1.00 89.75 131 ILE A CA 1
ATOM 1106 C C . ILE A 1 131 ? 5.123 -1.297 -0.346 1.00 89.75 131 ILE A C 1
ATOM 1108 O O . ILE A 1 131 ? 5.808 -0.396 0.132 1.00 89.75 131 ILE A O 1
ATOM 1112 N N . CYS A 1 132 ? 4.957 -2.450 0.305 1.00 88.06 132 CYS A N 1
ATOM 1113 C CA . CYS A 1 132 ? 5.574 -2.686 1.606 1.00 88.06 132 CYS A CA 1
ATOM 1114 C C . CYS A 1 132 ? 7.110 -2.687 1.567 1.00 88.06 132 CYS A C 1
ATOM 1116 O O . CYS A 1 132 ? 7.732 -2.388 2.584 1.00 88.06 132 CYS A O 1
ATOM 1118 N N . GLN A 1 133 ? 7.746 -3.077 0.460 1.00 88.94 133 GLN A N 1
ATOM 1119 C CA . GLN A 1 133 ? 9.199 -2.958 0.285 1.00 88.94 133 GLN A CA 1
ATOM 1120 C C . GLN A 1 133 ? 9.609 -1.497 0.066 1.00 88.94 133 GLN A C 1
ATOM 1122 O O . GLN A 1 133 ? 10.563 -1.046 0.695 1.00 88.94 133 GLN A O 1
ATOM 1127 N N . ILE A 1 134 ? 8.854 -0.737 -0.730 1.00 87.50 134 ILE A N 1
ATOM 1128 C CA . ILE A 1 134 ? 9.098 0.692 -0.985 1.00 87.50 134 ILE A CA 1
ATOM 1129 C C . ILE A 1 134 ? 8.986 1.509 0.302 1.00 87.50 134 ILE A C 1
ATOM 1131 O O . ILE A 1 134 ? 9.922 2.218 0.658 1.00 87.50 134 ILE A O 1
ATOM 1135 N N . LEU A 1 135 ? 7.905 1.334 1.067 1.00 85.12 135 LEU A N 1
ATOM 1136 C CA . LEU A 1 135 ? 7.699 2.022 2.349 1.00 85.12 135 LEU A CA 1
ATOM 1137 C C . LEU A 1 135 ? 8.775 1.686 3.397 1.00 85.12 135 LEU A C 1
ATOM 1139 O O . LEU A 1 135 ? 8.928 2.407 4.381 1.00 85.12 135 LEU A O 1
ATOM 1143 N N . ARG A 1 136 ? 9.519 0.588 3.210 1.00 85.94 136 ARG A N 1
ATOM 1144 C CA . ARG A 1 136 ? 10.656 0.196 4.058 1.00 85.94 136 ARG A CA 1
ATOM 1145 C C . ARG A 1 136 ? 12.016 0.622 3.494 1.00 85.94 136 ARG A C 1
ATOM 1147 O O . ARG A 1 136 ? 13.025 0.359 4.141 1.00 85.94 136 ARG A O 1
ATOM 1154 N N . GLY A 1 137 ? 12.061 1.249 2.318 1.00 85.94 137 GLY A N 1
ATOM 1155 C CA . GLY A 1 137 ? 13.307 1.581 1.619 1.00 85.94 137 GLY A CA 1
ATOM 1156 C C . GLY A 1 137 ? 14.071 0.354 1.101 1.00 85.94 137 GLY A C 1
ATOM 1157 O O . GLY A 1 137 ? 15.276 0.423 0.869 1.00 85.94 137 GLY A O 1
ATOM 1158 N N . GLU A 1 138 ? 13.394 -0.788 0.959 1.00 88.56 138 GLU A N 1
ATOM 1159 C CA . GLU A 1 138 ? 13.986 -2.055 0.509 1.00 88.56 138 GLU A CA 1
ATOM 1160 C C . GLU A 1 138 ? 13.909 -2.230 -1.015 1.00 88.56 138 GLU A C 1
ATOM 1162 O O . GLU A 1 138 ? 14.681 -3.003 -1.580 1.00 88.56 138 GLU A O 1
ATOM 1167 N N . TRP A 1 139 ? 12.991 -1.528 -1.687 1.00 87.50 139 TRP A N 1
ATOM 1168 C CA . TRP A 1 139 ? 12.874 -1.564 -3.145 1.00 87.50 139 TRP A CA 1
ATOM 1169 C C . TRP A 1 139 ? 13.943 -0.687 -3.791 1.00 87.50 139 TRP A C 1
ATOM 1171 O O . TRP A 1 139 ? 14.072 0.488 -3.447 1.00 87.50 139 TRP A O 1
ATOM 1181 N N . LYS A 1 140 ? 14.698 -1.253 -4.734 1.00 85.50 140 LYS A N 1
ATOM 1182 C CA . LYS A 1 140 ? 15.739 -0.540 -5.476 1.00 85.50 140 LYS A CA 1
ATOM 1183 C C . LYS A 1 140 ? 15.625 -0.858 -6.959 1.00 85.50 140 LYS A C 1
ATOM 1185 O O . LYS A 1 140 ? 15.613 -2.030 -7.342 1.00 85.50 140 LYS A O 1
ATOM 1190 N N . VAL A 1 141 ? 15.564 0.200 -7.756 1.00 85.81 141 VAL A N 1
ATOM 1191 C CA . VAL A 1 141 ? 15.630 0.134 -9.214 1.00 85.81 141 VAL A CA 1
ATOM 1192 C C . VAL A 1 141 ? 17.091 0.155 -9.647 1.00 85.81 141 VAL A C 1
ATOM 1194 O O . VAL A 1 141 ? 17.872 0.971 -9.156 1.00 85.81 141 VAL A O 1
ATOM 1197 N N . ASP A 1 142 ? 17.471 -0.745 -10.552 1.00 86.00 142 ASP A N 1
ATOM 1198 C CA . ASP A 1 142 ? 18.826 -0.801 -11.104 1.00 86.00 142 ASP A CA 1
ATOM 1199 C C . ASP A 1 142 ? 18.964 0.127 -12.318 1.00 86.00 142 ASP A C 1
ATOM 1201 O O . ASP A 1 142 ? 19.006 -0.290 -13.475 1.00 86.00 142 ASP A O 1
ATOM 1205 N N . VAL A 1 143 ? 19.022 1.425 -12.026 1.00 80.75 143 VAL A N 1
ATOM 1206 C CA . VAL A 1 143 ? 19.151 2.490 -13.030 1.00 80.75 143 VAL A CA 1
ATOM 1207 C C . VAL A 1 143 ? 20.448 2.348 -13.837 1.00 80.75 143 VAL A C 1
ATOM 1209 O O . VAL A 1 143 ? 20.454 2.551 -15.049 1.00 80.75 143 VAL A O 1
ATOM 1212 N N . VAL A 1 144 ? 21.553 1.969 -13.187 1.00 82.38 144 VAL A N 1
ATOM 1213 C CA . VAL A 1 144 ? 22.861 1.821 -13.848 1.00 82.38 144 VAL A CA 1
ATOM 1214 C C . VAL A 1 144 ? 22.864 0.616 -14.785 1.00 82.38 144 VAL A C 1
ATOM 1216 O O . VAL A 1 144 ? 23.385 0.712 -15.896 1.00 82.38 144 VAL A O 1
ATOM 1219 N N . GLY A 1 145 ? 22.294 -0.511 -14.349 1.00 84.69 145 GLY A N 1
ATOM 1220 C CA . GLY A 1 145 ? 22.108 -1.689 -15.189 1.00 84.69 145 GLY A CA 1
ATOM 1221 C C . GLY A 1 145 ? 21.262 -1.378 -16.418 1.00 84.69 145 GLY A C 1
ATOM 1222 O O . GLY A 1 145 ? 21.664 -1.733 -17.526 1.00 84.69 145 GLY A O 1
ATOM 1223 N N . HIS A 1 146 ? 20.166 -0.633 -16.237 1.00 82.69 146 HIS A N 1
ATOM 1224 C CA . HIS A 1 146 ? 19.314 -0.203 -17.342 1.00 82.69 146 HIS A CA 1
ATOM 1225 C C . HIS A 1 146 ? 20.079 0.651 -18.361 1.00 82.69 146 HIS A C 1
ATOM 1227 O O . HIS A 1 146 ? 20.107 0.297 -19.533 1.00 82.69 146 HIS A O 1
ATOM 1233 N N . TYR A 1 147 ? 20.774 1.715 -17.939 1.00 81.12 147 TYR A N 1
ATOM 1234 C CA . TYR A 1 147 ? 21.543 2.564 -18.866 1.00 81.12 147 TYR A CA 1
ATOM 1235 C C . TYR A 1 147 ? 22.634 1.807 -19.628 1.00 81.12 147 TYR A C 1
ATOM 1237 O O . TYR A 1 147 ? 22.927 2.129 -20.776 1.00 81.12 147 TYR A O 1
ATOM 1245 N N . LYS A 1 148 ? 23.259 0.803 -19.002 1.00 84.06 148 LYS A N 1
ATOM 1246 C CA . LYS A 1 148 ? 24.253 -0.040 -19.682 1.00 84.06 148 LYS A CA 1
ATOM 1247 C C . LYS A 1 148 ? 23.626 -0.952 -20.732 1.00 84.06 148 LYS A C 1
ATOM 1249 O O . LYS A 1 148 ? 24.278 -1.234 -21.732 1.00 84.06 148 LYS A O 1
ATOM 1254 N N . ALA A 1 149 ? 22.414 -1.443 -20.481 1.00 82.88 149 ALA A N 1
ATOM 1255 C CA . ALA A 1 149 ? 21.677 -2.275 -21.425 1.00 82.88 149 ALA A CA 1
ATOM 1256 C C . ALA A 1 149 ? 21.055 -1.446 -22.561 1.00 82.88 149 ALA A C 1
ATOM 1258 O O . ALA A 1 149 ? 21.038 -1.911 -23.696 1.00 82.88 149 ALA A O 1
ATOM 1259 N N . HIS A 1 150 ? 20.625 -0.217 -22.258 1.00 78.12 150 HIS A N 1
ATOM 1260 C CA . HIS A 1 150 ? 19.891 0.679 -23.156 1.00 78.12 150 HIS A CA 1
ATOM 1261 C C . HIS A 1 150 ? 20.542 2.068 -23.225 1.00 78.12 150 HIS A C 1
ATOM 1263 O O . HIS A 1 150 ? 19.977 3.045 -22.731 1.00 78.12 150 HIS A O 1
ATOM 1269 N N . PRO A 1 151 ? 21.738 2.194 -23.828 1.00 71.00 151 PRO A N 1
ATOM 1270 C CA . PRO A 1 151 ? 22.487 3.455 -23.852 1.00 71.00 151 PRO A CA 1
ATOM 1271 C C . PRO A 1 151 ? 21.790 4.576 -24.642 1.00 71.00 151 PRO A C 1
ATOM 1273 O O . PRO A 1 151 ? 22.069 5.750 -24.414 1.00 71.00 151 PRO A O 1
ATOM 1276 N N . GLU A 1 152 ? 20.881 4.218 -25.550 1.00 71.88 152 GLU A N 1
ATOM 1277 C CA . GLU A 1 152 ? 20.113 5.138 -26.402 1.00 71.88 152 GLU A CA 1
ATOM 1278 C C . GLU A 1 152 ? 18.852 5.686 -25.697 1.00 71.88 152 GLU A C 1
ATOM 1280 O O . GLU A 1 152 ? 18.221 6.624 -26.185 1.00 71.88 152 GLU A O 1
ATOM 1285 N N . MET A 1 153 ? 18.448 5.108 -24.557 1.00 66.69 153 MET A N 1
ATOM 1286 C CA . MET A 1 153 ? 17.190 5.447 -23.885 1.00 66.69 153 MET A CA 1
ATOM 1287 C C . MET A 1 153 ? 17.394 6.378 -22.694 1.00 66.69 153 MET A C 1
ATOM 1289 O O . MET A 1 153 ? 18.247 6.173 -21.831 1.00 66.69 153 MET A O 1
ATOM 1293 N N . THR A 1 154 ? 16.548 7.405 -22.616 1.00 60.62 154 THR A N 1
ATOM 1294 C CA . THR A 1 154 ? 16.494 8.307 -21.463 1.00 60.62 154 THR A CA 1
ATOM 1295 C C . THR A 1 154 ? 15.347 7.883 -20.555 1.00 60.62 154 THR A C 1
ATOM 1297 O O . THR A 1 154 ? 14.183 7.982 -20.937 1.00 60.62 154 THR A O 1
ATOM 1300 N N . LEU A 1 155 ? 15.665 7.416 -19.347 1.00 59.94 155 LEU A N 1
ATOM 1301 C CA . LEU A 1 155 ? 14.651 7.159 -18.328 1.00 59.94 155 LEU A CA 1
ATOM 1302 C C . LEU A 1 155 ? 14.011 8.473 -17.880 1.00 59.94 155 LEU A C 1
ATOM 1304 O O . LEU A 1 155 ? 14.706 9.431 -17.533 1.00 59.94 155 LEU A O 1
ATOM 1308 N N . THR A 1 156 ? 12.680 8.501 -17.856 1.00 56.81 156 THR A N 1
ATOM 1309 C CA . THR A 1 156 ? 11.945 9.605 -17.241 1.00 56.81 156 THR A CA 1
ATOM 1310 C C . THR A 1 156 ? 11.793 9.291 -15.760 1.00 56.81 156 THR A C 1
ATOM 1312 O O . THR A 1 156 ? 10.949 8.493 -15.362 1.00 56.81 156 THR A O 1
ATOM 1315 N N . PHE A 1 157 ? 12.646 9.903 -14.942 1.00 51.81 157 PHE A N 1
ATOM 1316 C CA . PHE A 1 157 ? 12.548 9.821 -13.489 1.00 51.81 157 PHE A CA 1
ATOM 1317 C C . PHE A 1 157 ? 11.366 10.670 -13.027 1.00 51.81 157 PHE A C 1
ATOM 1319 O O . PHE A 1 157 ? 11.419 11.902 -13.067 1.00 51.81 157 PHE A O 1
ATOM 1326 N N . ILE A 1 158 ? 10.291 10.022 -12.596 1.00 53.56 158 ILE A N 1
ATOM 1327 C CA . ILE A 1 158 ? 9.207 10.698 -11.883 1.00 53.56 158 ILE A CA 1
ATOM 1328 C C . ILE A 1 158 ? 9.522 10.541 -10.397 1.00 53.56 158 ILE A C 1
ATOM 1330 O O . ILE A 1 158 ? 10.016 9.510 -9.978 1.00 53.56 158 ILE A O 1
ATOM 1334 N N . SER A 1 159 ? 9.337 11.577 -9.580 1.00 43.75 159 SER A N 1
ATOM 1335 C CA . SER A 1 159 ? 9.466 11.413 -8.124 1.00 43.75 159 SER A CA 1
ATOM 1336 C C . SER A 1 159 ? 8.224 10.706 -7.576 1.00 43.75 159 SER A C 1
ATOM 1338 O O . SER A 1 159 ? 7.127 10.999 -8.061 1.00 43.75 159 SER A O 1
ATOM 1340 N N . PRO A 1 160 ? 8.337 9.850 -6.541 1.00 47.31 160 PRO A N 1
ATOM 1341 C CA . PRO A 1 160 ? 7.168 9.186 -5.986 1.00 47.31 160 PRO A CA 1
ATOM 1342 C C . PRO A 1 160 ? 6.226 10.253 -5.425 1.00 47.31 160 PRO A C 1
ATOM 1344 O O . PRO A 1 160 ? 6.612 11.022 -4.541 1.00 47.31 160 PRO A O 1
ATOM 1347 N N . ARG A 1 161 ? 4.997 10.320 -5.937 1.00 48.00 161 ARG A N 1
ATOM 1348 C CA . ARG A 1 161 ? 3.941 11.158 -5.364 1.00 48.00 161 ARG A CA 1
ATOM 1349 C C . ARG A 1 161 ? 3.240 10.344 -4.279 1.00 48.00 161 ARG A C 1
ATOM 1351 O O . ARG A 1 161 ? 2.224 9.713 -4.551 1.00 48.00 161 ARG A O 1
ATOM 1358 N N . PHE A 1 162 ? 3.836 10.300 -3.088 1.00 49.59 162 PHE A N 1
ATOM 1359 C CA . PHE A 1 162 ? 3.156 9.818 -1.883 1.00 49.59 162 PHE A CA 1
ATOM 1360 C C . PHE A 1 162 ? 2.590 10.989 -1.098 1.00 49.59 162 PHE A C 1
ATOM 1362 O O . PHE A 1 162 ? 3.363 11.923 -0.782 1.00 49.59 162 PHE A O 1
#

Organism: NCBI:txid1358

Radius of gyration: 21.83 Å; chains: 1; bounding box: 58×33×58 Å